Protein AF-A0A5C5YSU7-F1 (afdb_monomer_lite)

pLDDT: mean 83.58, std 13.03, range [40.59, 95.38]

Organism: NCBI:txid2528002

Structure (mmCIF, N/CA/C/O backbone):
data_AF-A0A5C5YSU7-F1
#
_entry.id   AF-A0A5C5YSU7-F1
#
loop_
_atom_site.group_PDB
_atom_site.id
_atom_site.type_symbol
_atom_site.label_atom_id
_atom_site.label_alt_id
_atom_site.label_comp_id
_atom_site.label_asym_id
_atom_site.label_entity_id
_atom_site.label_seq_id
_atom_site.pdbx_PDB_ins_code
_atom_site.Cartn_x
_atom_site.Cartn_y
_atom_site.Cartn_z
_atom_site.occupancy
_atom_site.B_iso_or_equiv
_atom_site.auth_seq_id
_atom_site.auth_comp_id
_atom_site.auth_asym_id
_atom_site.auth_atom_id
_atom_site.pdbx_PDB_model_num
ATOM 1 N N . MET A 1 1 ? -3.630 8.101 -15.252 1.00 73.50 1 MET A N 1
ATOM 2 C CA . MET A 1 1 ? -4.878 7.498 -14.742 1.00 73.50 1 MET A CA 1
ATOM 3 C C . MET A 1 1 ? -4.821 7.467 -13.221 1.00 73.50 1 MET A C 1
ATOM 5 O O . MET A 1 1 ? -3.765 7.778 -12.671 1.00 73.50 1 MET A O 1
ATOM 9 N N . ALA A 1 2 ? -5.918 7.177 -12.532 1.00 80.06 2 ALA A N 1
ATOM 10 C CA . ALA A 1 2 ? -5.906 6.956 -11.089 1.00 80.06 2 ALA A CA 1
ATOM 11 C C . ALA A 1 2 ? -6.810 5.774 -10.742 1.00 80.06 2 ALA A C 1
ATOM 13 O O . ALA A 1 2 ? -7.798 5.535 -11.432 1.00 80.06 2 ALA A O 1
ATOM 14 N N . PHE A 1 3 ? -6.459 5.054 -9.679 1.00 83.94 3 PHE A N 1
ATOM 15 C CA . PHE A 1 3 ? -7.262 3.941 -9.179 1.00 83.94 3 PHE A CA 1
ATOM 16 C C . PHE A 1 3 ? -7.734 4.225 -7.761 1.00 83.94 3 PHE A C 1
ATOM 18 O O . PHE A 1 3 ? -6.982 4.764 -6.940 1.00 83.94 3 PHE A O 1
ATOM 25 N N . MET A 1 4 ? -8.962 3.814 -7.478 1.00 86.69 4 MET A N 1
ATOM 26 C CA . MET A 1 4 ? -9.559 3.842 -6.153 1.00 86.69 4 MET A CA 1
ATOM 27 C C . MET A 1 4 ? -9.900 2.420 -5.727 1.00 86.69 4 MET A C 1
ATOM 29 O O . MET A 1 4 ? -10.387 1.628 -6.531 1.00 86.69 4 MET A O 1
ATOM 33 N N . LEU A 1 5 ? -9.609 2.092 -4.471 1.00 81.25 5 LEU A N 1
ATOM 34 C CA . LEU A 1 5 ? -10.009 0.832 -3.863 1.00 81.25 5 LEU A CA 1
ATOM 35 C C . LEU A 1 5 ? -11.034 1.097 -2.769 1.00 81.25 5 LEU A C 1
ATOM 37 O O . LEU A 1 5 ? -10.725 1.785 -1.790 1.00 81.25 5 LEU A O 1
ATOM 41 N N . GLU A 1 6 ? -12.210 0.500 -2.907 1.00 82.81 6 GLU A N 1
ATOM 42 C CA . GLU A 1 6 ? -13.312 0.620 -1.955 1.00 82.81 6 GLU A CA 1
ATOM 43 C C . GLU A 1 6 ? -13.636 -0.748 -1.347 1.00 82.81 6 GLU A C 1
ATOM 45 O O . GLU A 1 6 ? -13.580 -1.776 -2.020 1.00 82.81 6 GLU A O 1
ATOM 50 N N . HIS A 1 7 ? -13.935 -0.794 -0.050 1.00 77.81 7 HIS A N 1
ATOM 51 C CA . HIS A 1 7 ? -14.337 -2.044 0.589 1.00 77.81 7 HIS A CA 1
ATOM 52 C C . HIS A 1 7 ? -15.841 -2.262 0.373 1.00 77.81 7 HIS A C 1
ATOM 54 O O . HIS A 1 7 ? -16.645 -1.367 0.625 1.00 77.81 7 HIS A O 1
ATOM 60 N N . ALA A 1 8 ? -16.236 -3.466 -0.058 1.00 70.25 8 ALA A N 1
ATOM 61 C CA . ALA A 1 8 ? -17.616 -3.777 -0.466 1.00 70.25 8 ALA A CA 1
ATOM 62 C C . ALA A 1 8 ? -18.667 -3.587 0.651 1.00 70.25 8 ALA A C 1
ATOM 64 O O . ALA A 1 8 ? -19.865 -3.437 0.401 1.00 70.25 8 ALA A O 1
ATOM 65 N N . TYR A 1 9 ? -18.221 -3.597 1.903 1.00 61.78 9 TYR A N 1
ATOM 66 C CA . TYR A 1 9 ? -19.016 -3.275 3.081 1.00 61.78 9 TYR A CA 1
ATOM 67 C C . TYR A 1 9 ? -18.355 -2.046 3.706 1.00 61.78 9 TYR A C 1
ATOM 69 O O . TYR A 1 9 ? -17.142 -2.059 3.812 1.00 61.78 9 TYR A O 1
ATOM 77 N N . ASN A 1 10 ? -19.081 -0.998 4.111 1.00 63.59 10 ASN A N 1
ATOM 78 C CA . ASN A 1 10 ? -18.532 0.254 4.695 1.00 63.59 10 ASN A CA 1
ATOM 79 C C . ASN A 1 10 ? -17.792 0.076 6.055 1.00 63.59 10 ASN A C 1
ATOM 81 O O . ASN A 1 10 ? -17.950 0.878 6.971 1.00 63.59 10 ASN A O 1
ATOM 85 N N . ASP A 1 11 ? -17.032 -0.999 6.205 1.00 74.88 11 ASP A N 1
ATOM 86 C CA . ASP A 1 11 ? -16.248 -1.435 7.345 1.00 74.88 11 ASP A CA 1
ATOM 87 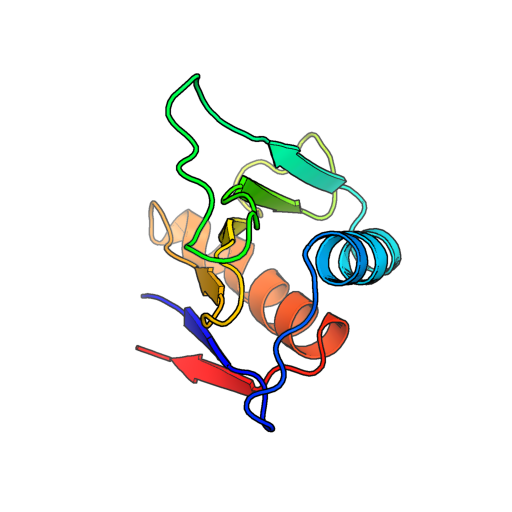C C . ASP A 1 11 ? -14.796 -1.528 6.854 1.00 74.88 11 ASP A C 1
ATOM 89 O O . ASP A 1 11 ? -14.343 -2.558 6.353 1.00 74.88 11 ASP A O 1
ATOM 93 N N . TYR A 1 12 ? -14.113 -0.383 6.851 1.00 80.38 12 TYR A N 1
ATOM 94 C CA . TYR A 1 12 ? -12.752 -0.269 6.339 1.00 80.38 12 TYR A CA 1
ATOM 95 C C . TYR A 1 12 ? -11.755 -0.895 7.317 1.00 80.38 12 TYR A C 1
ATOM 97 O O . TYR A 1 12 ? -11.912 -0.825 8.536 1.00 80.38 12 TYR A O 1
ATOM 105 N N . LEU A 1 13 ? -10.688 -1.485 6.779 1.00 83.31 13 LEU A N 1
ATOM 106 C CA . LEU A 1 13 ? -9.646 -2.099 7.597 1.00 83.31 13 LEU A CA 1
ATOM 107 C C . LEU A 1 13 ? -8.857 -1.042 8.383 1.00 83.31 13 LEU A C 1
ATOM 109 O O . LEU A 1 13 ? -8.556 0.043 7.882 1.00 83.31 13 LEU A O 1
ATOM 113 N N . SER A 1 14 ? -8.454 -1.395 9.605 1.00 84.94 14 SER A N 1
ATOM 114 C CA . SER A 1 14 ? -7.509 -0.590 10.390 1.00 84.94 14 SER A CA 1
ATOM 115 C C . SER A 1 14 ? -6.131 -0.521 9.720 1.00 84.94 14 SER A C 1
ATOM 117 O O . SER A 1 14 ? -5.759 -1.417 8.961 1.00 84.94 14 SER A O 1
ATOM 119 N N . LEU A 1 15 ? -5.331 0.502 10.047 1.00 84.69 15 LEU A N 1
ATOM 120 C CA . LEU A 1 15 ? -3.974 0.640 9.504 1.00 84.69 15 LEU A CA 1
ATOM 121 C C . LEU A 1 15 ? -3.113 -0.606 9.761 1.00 84.69 15 LEU A C 1
ATOM 123 O O . LEU A 1 15 ? -2.459 -1.095 8.843 1.00 84.69 15 LEU A O 1
ATOM 127 N N . ASP A 1 16 ? -3.136 -1.128 10.989 1.00 86.25 16 ASP A N 1
ATOM 128 C CA . ASP A 1 16 ? -2.349 -2.307 11.368 1.00 86.25 16 ASP A CA 1
ATOM 129 C C . ASP A 1 16 ? -2.743 -3.531 10.533 1.00 86.25 16 ASP A C 1
ATOM 131 O O . ASP A 1 16 ? -1.888 -4.312 10.112 1.00 86.25 16 ASP A O 1
ATOM 135 N N . GLU A 1 17 ? -4.036 -3.685 10.245 1.00 89.12 17 GLU A N 1
ATOM 136 C CA . GLU A 1 17 ? -4.531 -4.777 9.416 1.00 89.12 17 GLU A CA 1
ATOM 137 C C . GLU A 1 17 ? -4.170 -4.593 7.939 1.00 89.12 17 GLU A C 1
ATOM 139 O O . GLU A 1 17 ? -3.727 -5.550 7.303 1.00 89.12 17 GLU A O 1
ATOM 144 N N . VAL A 1 18 ? -4.281 -3.372 7.405 1.00 89.94 18 VAL A N 1
ATOM 145 C CA . VAL A 1 18 ? -3.834 -3.045 6.043 1.00 89.94 18 VAL A CA 1
ATOM 146 C C . VAL A 1 18 ? -2.351 -3.363 5.884 1.00 89.94 18 VAL A C 1
ATOM 148 O O . VAL A 1 18 ? -1.983 -4.106 4.977 1.00 89.94 18 VAL A O 1
ATOM 151 N N . VAL A 1 19 ? -1.500 -2.866 6.783 1.00 90.62 19 VAL A N 1
ATOM 152 C CA . VAL A 1 1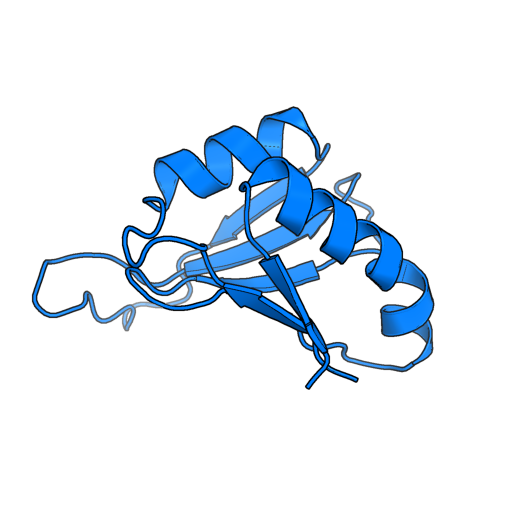9 ? -0.055 -3.128 6.740 1.00 90.62 19 VAL A CA 1
ATOM 153 C C . VAL A 1 19 ? 0.217 -4.627 6.847 1.00 90.62 19 VAL A C 1
ATOM 155 O O . VAL A 1 19 ? 0.911 -5.175 5.994 1.00 90.62 19 VAL A O 1
ATOM 158 N N . SER A 1 20 ? -0.401 -5.316 7.810 1.00 92.81 20 SER A N 1
ATOM 159 C CA . SER A 1 20 ? -0.187 -6.751 8.013 1.00 92.81 20 SER A CA 1
ATOM 160 C C . SER A 1 20 ? -0.580 -7.598 6.798 1.00 92.81 20 SER A C 1
ATOM 162 O O . SER A 1 20 ? 0.135 -8.539 6.449 1.00 92.81 20 SER A O 1
ATOM 164 N N . ARG A 1 21 ? -1.695 -7.284 6.126 1.00 94.31 21 ARG A N 1
ATOM 165 C CA . ARG A 1 21 ? -2.120 -7.996 4.909 1.00 94.31 21 ARG A CA 1
ATOM 166 C C . ARG A 1 21 ? -1.201 -7.696 3.726 1.00 94.31 21 ARG A C 1
ATOM 168 O O . ARG A 1 21 ? -0.885 -8.601 2.956 1.00 94.31 21 ARG A O 1
ATOM 175 N N . LEU A 1 22 ? -0.734 -6.456 3.589 1.00 93.44 22 LEU A N 1
ATOM 176 C CA . LEU A 1 22 ? 0.177 -6.074 2.509 1.00 93.44 22 LEU A CA 1
ATOM 177 C C . LEU A 1 22 ? 1.565 -6.702 2.674 1.00 93.44 22 LEU A C 1
ATOM 179 O O . LEU A 1 22 ? 2.114 -7.208 1.699 1.00 93.44 22 LEU A O 1
ATOM 183 N N . GLU A 1 23 ? 2.107 -6.763 3.888 1.00 94.06 23 GLU A N 1
ATOM 184 C CA . GLU A 1 23 ? 3.406 -7.396 4.168 1.00 94.06 23 GLU A CA 1
ATOM 185 C C . GLU A 1 23 ? 3.425 -8.9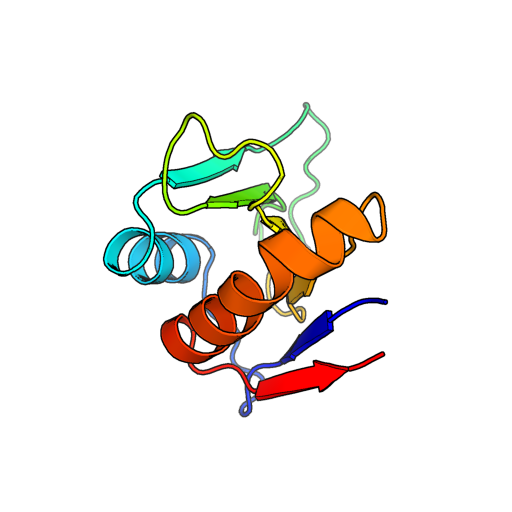04 3.859 1.00 94.06 23 GLU A C 1
ATOM 187 O O . GLU A 1 23 ? 4.485 -9.480 3.620 1.00 94.06 23 GLU A O 1
ATOM 192 N N . GLN A 1 24 ? 2.262 -9.564 3.810 1.00 93.69 24 GLN A N 1
ATOM 193 C CA . GLN A 1 24 ? 2.164 -10.968 3.387 1.00 93.69 24 GLN A CA 1
ATOM 194 C C . GLN A 1 24 ? 2.334 -11.155 1.873 1.00 93.69 24 GLN A C 1
ATOM 196 O O . GLN A 1 24 ? 2.617 -12.264 1.417 1.00 93.69 24 GLN A O 1
ATOM 201 N N . VAL A 1 25 ? 2.132 -10.094 1.087 1.00 94.50 25 VAL A N 1
ATOM 202 C CA . VAL A 1 25 ? 2.085 -10.135 -0.383 1.00 94.50 25 VAL A CA 1
ATOM 203 C C . VAL A 1 25 ? 3.247 -9.377 -1.020 1.00 94.50 25 VAL A C 1
ATOM 205 O O . VAL A 1 25 ? 3.666 -9.724 -2.127 1.00 94.50 25 VAL A O 1
ATOM 208 N N . PHE A 1 26 ? 3.760 -8.354 -0.345 1.00 93.38 26 PHE A N 1
ATOM 209 C CA . PHE A 1 26 ? 4.760 -7.428 -0.857 1.00 93.38 26 PHE A CA 1
ATOM 210 C C . PHE A 1 26 ? 6.046 -7.515 -0.037 1.00 93.38 26 PHE A C 1
ATOM 212 O O . PHE A 1 26 ? 6.015 -7.592 1.187 1.00 93.38 26 PHE A O 1
ATOM 219 N N . GLY A 1 27 ? 7.194 -7.481 -0.716 1.00 90.19 27 GLY A N 1
ATOM 220 C CA . GLY A 1 27 ? 8.500 -7.507 -0.051 1.00 90.19 27 GLY A CA 1
ATOM 221 C C . GLY A 1 27 ? 8.890 -6.179 0.604 1.00 90.19 27 GLY A C 1
ATOM 222 O O . GLY A 1 27 ? 9.878 -6.135 1.337 1.00 90.19 27 GLY A O 1
ATOM 223 N N . PHE A 1 28 ? 8.142 -5.102 0.348 1.00 91.69 28 PHE A N 1
ATOM 224 C CA . PHE A 1 28 ? 8.340 -3.802 0.972 1.00 91.69 28 PHE A CA 1
ATOM 225 C C . PHE A 1 28 ? 7.010 -3.070 1.186 1.00 91.69 28 PHE A C 1
ATOM 227 O O . PHE A 1 28 ? 6.300 -2.731 0.238 1.00 91.69 28 PHE A O 1
ATOM 234 N N . VAL A 1 29 ? 6.710 -2.779 2.450 1.00 92.44 29 VAL A N 1
ATOM 235 C CA . VAL A 1 29 ? 5.607 -1.914 2.869 1.00 92.44 29 VAL A CA 1
ATOM 236 C C . VAL A 1 29 ? 6.175 -0.925 3.876 1.00 92.44 29 VAL A C 1
ATOM 238 O O . VAL A 1 29 ? 6.790 -1.323 4.861 1.00 92.44 29 VAL A O 1
ATOM 241 N N . ASN A 1 30 ? 6.007 0.369 3.622 1.00 90.12 30 ASN A N 1
ATOM 242 C CA . ASN A 1 30 ? 6.413 1.417 4.552 1.00 90.12 30 ASN A CA 1
ATOM 243 C C . ASN A 1 30 ? 5.220 2.321 4.856 1.00 90.12 30 ASN A C 1
ATOM 245 O O . ASN A 1 30 ? 4.651 2.918 3.941 1.00 90.12 30 ASN A O 1
ATOM 249 N N . ALA A 1 31 ? 4.858 2.416 6.133 1.00 86.12 31 ALA A N 1
ATOM 250 C CA . ALA A 1 31 ? 3.815 3.299 6.634 1.00 86.12 31 ALA A CA 1
ATOM 251 C C . ALA A 1 31 ? 4.469 4.446 7.415 1.00 86.12 31 ALA A C 1
ATOM 253 O O . ALA A 1 31 ? 4.797 4.309 8.594 1.00 86.12 31 ALA A O 1
ATOM 254 N N . GLU A 1 32 ? 4.675 5.587 6.758 1.00 82.50 32 GLU A N 1
ATOM 255 C CA . GLU A 1 32 ? 5.299 6.753 7.385 1.00 82.50 32 GLU A CA 1
ATOM 256 C C . GLU A 1 32 ? 4.258 7.791 7.800 1.00 82.50 32 GLU A C 1
ATOM 258 O O . GLU A 1 32 ? 3.473 8.303 6.995 1.00 82.50 32 GLU A O 1
ATOM 263 N N . THR A 1 33 ? 4.303 8.187 9.069 1.00 68.50 33 THR A N 1
ATOM 264 C CA . THR A 1 33 ? 3.607 9.374 9.567 1.00 68.50 33 THR A CA 1
ATOM 265 C C . THR A 1 33 ? 4.475 10.606 9.290 1.00 68.50 33 THR A C 1
ATOM 267 O O . THR A 1 33 ? 5.432 10.911 10.001 1.00 68.50 33 THR A O 1
ATOM 270 N N . ARG A 1 34 ? 4.191 11.340 8.206 1.00 52.78 34 ARG A N 1
ATOM 271 C CA . ARG A 1 34 ? 4.943 12.568 7.891 1.00 52.78 34 ARG A CA 1
ATOM 272 C C . ARG A 1 34 ? 4.465 13.761 8.726 1.00 52.78 34 ARG A C 1
ATOM 274 O O . ARG A 1 34 ? 3.388 14.295 8.491 1.00 52.78 34 ARG A O 1
ATOM 281 N N . GLY A 1 35 ? 5.360 14.260 9.585 1.00 44.72 35 GLY A N 1
ATOM 282 C CA . GLY A 1 35 ? 5.323 15.611 10.161 1.00 44.72 35 GLY A CA 1
ATOM 283 C C . GLY A 1 35 ? 4.366 15.795 11.344 1.00 44.72 35 GLY A C 1
ATOM 284 O O . GLY A 1 35 ? 3.361 15.112 11.474 1.00 44.72 35 GLY A O 1
ATOM 285 N N . ALA A 1 36 ? 4.667 16.765 12.212 1.00 40.59 36 ALA A N 1
ATOM 286 C CA . ALA A 1 36 ? 3.944 17.097 13.452 1.00 40.59 36 ALA A CA 1
ATOM 287 C C . ALA A 1 36 ? 2.498 17.629 13.263 1.00 40.59 36 ALA A C 1
ATOM 289 O O . ALA A 1 36 ? 1.973 18.329 14.124 1.00 40.59 36 ALA A O 1
ATOM 290 N N . ALA A 1 37 ? 1.864 17.324 12.132 1.00 45.78 37 ALA A N 1
ATOM 291 C CA . ALA A 1 37 ? 0.511 17.721 11.765 1.00 45.78 37 ALA A CA 1
ATOM 292 C C . ALA A 1 37 ? -0.272 16.551 11.145 1.00 45.78 37 ALA A C 1
ATOM 294 O O . ALA A 1 37 ? -1.125 16.758 10.282 1.00 45.78 37 ALA A O 1
ATOM 295 N N . VAL A 1 38 ? -0.009 15.318 11.586 1.00 49.78 38 VAL A N 1
ATOM 296 C CA . VAL A 1 38 ? -0.983 14.240 11.417 1.00 49.78 38 VAL A CA 1
ATOM 297 C C . VAL A 1 38 ? -2.121 14.535 12.385 1.00 49.78 38 VAL A C 1
ATOM 299 O O . VAL A 1 38 ? -2.089 14.150 13.552 1.00 49.78 38 VAL A O 1
ATOM 302 N N . GLY A 1 39 ? -3.096 15.316 11.923 1.00 54.12 39 GLY A N 1
ATOM 303 C CA . GLY A 1 39 ? -4.382 15.375 12.593 1.00 54.12 39 GLY A CA 1
ATOM 304 C C . GLY A 1 39 ? -4.894 13.947 12.697 1.00 54.12 39 GLY A C 1
ATOM 305 O O . GLY A 1 39 ? -5.003 13.256 11.683 1.00 54.12 39 GLY A O 1
ATOM 306 N N . ALA A 1 40 ? -5.129 13.497 13.922 1.00 57.66 40 ALA A N 1
ATOM 307 C CA . ALA A 1 40 ? -6.010 12.371 14.114 1.00 57.66 40 ALA A CA 1
ATOM 308 C C . ALA A 1 40 ? -7.413 12.786 13.656 1.00 57.66 40 ALA A C 1
ATOM 310 O O . ALA A 1 40 ? -7.785 13.960 13.789 1.00 57.66 40 ALA A O 1
ATOM 311 N N . ASP A 1 41 ? -8.186 11.852 13.115 1.00 60.66 41 ASP A N 1
ATOM 312 C CA . ASP A 1 41 ? -9.621 12.078 12.965 1.00 60.66 41 ASP A CA 1
ATOM 313 C C . ASP A 1 41 ? -10.280 12.323 14.345 1.00 60.66 41 ASP A C 1
ATOM 315 O O . ASP A 1 41 ? -9.636 12.285 15.402 1.00 60.66 41 ASP A O 1
ATOM 319 N N . ALA A 1 42 ? -11.591 12.571 14.363 1.00 55.38 42 ALA A N 1
ATOM 320 C CA . ALA A 1 42 ? -12.331 12.765 15.614 1.00 55.38 42 ALA A CA 1
ATOM 321 C C . A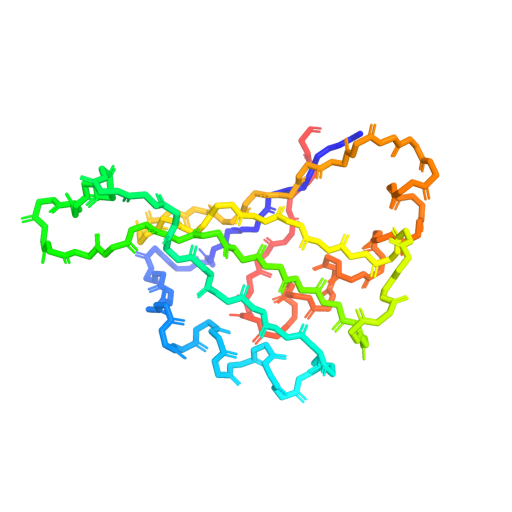LA A 1 42 ? -12.248 11.558 16.580 1.00 55.38 42 ALA A C 1
ATOM 323 O O . ALA A 1 42 ? -12.572 11.708 17.759 1.00 55.38 42 ALA A O 1
ATOM 324 N N . ASN A 1 43 ? -11.795 10.397 16.094 1.00 53.97 43 ASN A N 1
ATOM 325 C CA . ASN A 1 43 ? -11.683 9.134 16.815 1.00 53.97 43 ASN A CA 1
ATOM 326 C C . ASN A 1 43 ? -10.245 8.817 17.266 1.00 53.97 43 ASN A C 1
ATOM 328 O O . ASN A 1 43 ? -10.035 7.820 17.953 1.00 53.97 43 ASN A O 1
ATOM 332 N N . GLY A 1 44 ? -9.258 9.662 16.948 1.00 59.62 44 GLY A N 1
ATOM 333 C CA . GLY A 1 44 ? -7.862 9.430 17.329 1.00 59.62 44 GLY A CA 1
ATOM 334 C C . GLY A 1 44 ? -7.041 8.661 16.288 1.00 59.62 44 GLY A C 1
ATOM 335 O O . GLY A 1 44 ? -5.861 8.399 16.530 1.00 59.62 44 GLY A O 1
ATOM 336 N N . ASN A 1 45 ? -7.617 8.329 15.133 1.00 64.38 45 ASN A N 1
ATOM 337 C CA . ASN A 1 45 ? -6.947 7.528 14.121 1.00 64.38 45 ASN A CA 1
ATOM 338 C C . ASN A 1 45 ? -6.002 8.388 13.269 1.00 64.38 45 ASN A C 1
ATOM 340 O O . ASN A 1 45 ? -6.375 9.450 12.764 1.00 64.38 45 ASN A O 1
ATOM 344 N N . GLN A 1 46 ? -4.760 7.932 13.107 1.00 70.00 46 GLN A N 1
ATOM 345 C CA . GLN A 1 46 ? -3.701 8.691 12.443 1.00 70.00 46 GLN A CA 1
ATOM 346 C C . GLN A 1 46 ? -3.681 8.441 10.935 1.00 70.00 46 GLN A C 1
ATOM 348 O O . GLN A 1 46 ? -3.716 7.302 10.477 1.00 70.00 46 GLN A O 1
ATOM 353 N N . ARG A 1 47 ? -3.556 9.522 10.163 1.00 77.88 47 ARG A N 1
ATOM 354 C CA . ARG A 1 47 ? -3.279 9.454 8.724 1.00 77.88 47 ARG A CA 1
ATOM 355 C C . ARG A 1 47 ? -1.820 9.066 8.497 1.00 77.88 47 ARG A C 1
ATOM 357 O O . ARG A 1 47 ? -0.928 9.595 9.161 1.00 77.88 47 ARG A O 1
ATOM 364 N N . CYS A 1 48 ? -1.549 8.215 7.519 1.00 82.75 48 CYS A N 1
ATOM 365 C CA . CYS A 1 48 ? -0.174 7.882 7.146 1.00 82.75 48 CYS A CA 1
ATOM 366 C C . CYS A 1 48 ? 0.004 7.818 5.632 1.00 82.75 48 CYS A C 1
ATOM 368 O O . CYS A 1 48 ? -0.961 7.726 4.877 1.00 82.75 48 CYS A O 1
ATOM 370 N N . TYR A 1 49 ? 1.255 7.867 5.191 1.00 87.25 49 TYR A N 1
ATOM 371 C CA . TYR A 1 49 ? 1.618 7.612 3.805 1.00 87.25 49 TYR A CA 1
ATOM 372 C C . TYR A 1 49 ? 2.087 6.170 3.678 1.00 87.25 49 TYR A C 1
ATOM 374 O O . TYR A 1 49 ? 3.028 5.762 4.357 1.00 87.25 49 TYR A O 1
ATOM 382 N N . LEU A 1 50 ? 1.422 5.414 2.813 1.00 90.25 50 LEU A N 1
ATOM 383 C CA . LEU A 1 50 ? 1.787 4.052 2.461 1.00 90.25 50 LEU A CA 1
ATOM 384 C C . LEU A 1 50 ? 2.646 4.071 1.203 1.00 90.25 50 LEU A C 1
ATOM 386 O O . LEU A 1 50 ? 2.251 4.640 0.187 1.00 90.25 50 LEU A O 1
ATOM 390 N N . THR A 1 51 ? 3.800 3.417 1.281 1.00 93.31 51 THR A N 1
ATOM 391 C CA . THR A 1 51 ? 4.602 3.018 0.123 1.00 93.31 51 THR A CA 1
ATOM 392 C C . THR A 1 51 ? 4.573 1.503 0.024 1.00 93.31 51 THR A C 1
ATOM 394 O O . THR A 1 51 ? 4.908 0.830 0.996 1.00 93.31 51 THR A O 1
ATOM 397 N N . ILE A 1 52 ? 4.167 0.968 -1.125 1.00 94.19 52 ILE A N 1
ATOM 398 C CA . ILE A 1 52 ? 3.998 -0.476 -1.335 1.00 94.19 52 ILE A CA 1
ATOM 399 C C . ILE A 1 52 ? 4.780 -0.881 -2.579 1.00 94.19 52 ILE A C 1
ATOM 401 O O . ILE A 1 52 ? 4.602 -0.283 -3.640 1.00 94.19 52 ILE A O 1
ATOM 405 N N . ALA A 1 53 ? 5.638 -1.891 -2.460 1.00 95.38 53 ALA A N 1
ATOM 406 C CA . ALA A 1 53 ? 6.395 -2.433 -3.579 1.00 95.38 53 ALA A CA 1
ATOM 407 C C . ALA A 1 53 ? 6.883 -3.866 -3.317 1.00 95.38 53 ALA A C 1
ATOM 409 O O . ALA A 1 53 ? 6.881 -4.358 -2.192 1.00 95.38 53 ALA A O 1
ATOM 410 N N . ASP A 1 54 ? 7.369 -4.545 -4.356 1.00 93.62 54 ASP A N 1
ATOM 411 C CA . ASP A 1 54 ? 7.933 -5.894 -4.211 1.00 93.62 54 ASP A CA 1
ATOM 412 C C . ASP A 1 54 ? 9.323 -5.920 -3.562 1.00 93.62 54 ASP A C 1
ATOM 414 O O . ASP A 1 54 ? 9.741 -6.953 -3.042 1.00 93.62 54 ASP A O 1
ATOM 418 N N . SER A 1 55 ? 10.056 -4.806 -3.585 1.00 92.56 55 SER A N 1
ATOM 419 C CA . SER A 1 55 ? 11.376 -4.694 -2.965 1.00 92.56 55 SER A CA 1
ATOM 420 C C . SER A 1 55 ? 11.678 -3.256 -2.544 1.00 92.56 55 SER A C 1
ATOM 422 O O . SER A 1 55 ? 11.010 -2.318 -2.970 1.00 92.56 55 SER A O 1
ATOM 424 N N . GLN A 1 56 ? 12.708 -3.067 -1.720 1.00 89.38 56 GLN A N 1
ATOM 425 C CA . GLN A 1 56 ? 13.143 -1.736 -1.282 1.00 89.38 56 GLN A CA 1
ATOM 426 C C . GLN A 1 56 ? 13.776 -0.899 -2.415 1.00 89.38 56 GLN A C 1
ATOM 428 O O . GLN A 1 56 ? 13.815 0.322 -2.319 1.00 89.38 56 GLN A O 1
ATOM 433 N N . ASP A 1 57 ? 14.245 -1.533 -3.496 1.00 90.62 57 ASP A N 1
ATOM 434 C CA . ASP A 1 57 ? 14.853 -0.876 -4.669 1.00 90.62 57 ASP A CA 1
ATOM 435 C C . ASP A 1 57 ? 13.828 -0.668 -5.801 1.00 90.62 57 ASP A C 1
ATOM 437 O O . ASP A 1 57 ? 14.155 -0.700 -6.982 1.00 90.62 57 ASP A O 1
ATOM 441 N N . HIS A 1 58 ? 12.553 -0.515 -5.438 1.00 84.31 58 HIS A N 1
ATOM 442 C CA . HIS A 1 58 ? 11.361 -0.601 -6.292 1.00 84.31 58 HIS A CA 1
ATOM 443 C C . HIS A 1 58 ? 11.367 0.188 -7.614 1.00 84.31 58 HIS A C 1
ATOM 445 O O . HIS A 1 58 ? 10.514 -0.054 -8.468 1.00 84.31 58 HIS A O 1
ATOM 451 N N . GLY A 1 59 ? 12.298 1.122 -7.820 1.00 89.56 59 GLY A N 1
ATOM 452 C CA . GLY A 1 59 ? 12.419 1.879 -9.062 1.00 89.56 59 GLY A CA 1
ATOM 453 C C . GLY A 1 59 ? 11.108 2.585 -9.405 1.00 89.56 59 GLY A C 1
ATOM 454 O O . GLY A 1 59 ? 10.619 3.392 -8.616 1.00 89.56 59 GLY A O 1
ATOM 455 N N . LEU A 1 60 ? 10.537 2.258 -10.569 1.00 89.00 60 LEU A N 1
ATOM 456 C CA . LEU A 1 60 ? 9.242 2.768 -11.042 1.00 89.00 60 LEU A CA 1
ATOM 457 C C . LEU A 1 60 ? 8.041 1.881 -10.663 1.00 89.00 60 LEU A C 1
ATOM 459 O O . LEU A 1 60 ? 6.912 2.279 -10.911 1.00 89.00 60 LEU A O 1
ATOM 463 N N . ALA A 1 61 ? 8.251 0.699 -10.082 1.00 93.31 61 ALA A N 1
ATOM 464 C CA . ALA A 1 61 ? 7.186 -0.233 -9.717 1.00 93.31 61 ALA A CA 1
ATOM 465 C C . ALA A 1 61 ? 6.871 -0.119 -8.219 1.00 93.31 61 ALA A C 1
ATOM 467 O O . ALA A 1 61 ? 7.237 -0.982 -7.419 1.00 93.31 61 ALA A O 1
ATOM 468 N N . TYR A 1 62 ? 6.215 0.974 -7.835 1.00 94.25 62 TYR A N 1
ATOM 469 C CA . TYR A 1 62 ? 5.739 1.190 -6.472 1.00 94.25 62 TYR A CA 1
ATOM 470 C C . TYR A 1 62 ? 4.386 1.892 -6.470 1.00 94.25 62 TYR A C 1
ATOM 472 O O . TYR A 1 62 ? 3.984 2.525 -7.442 1.00 94.25 62 TYR A O 1
ATOM 480 N N . LEU A 1 63 ? 3.680 1.784 -5.353 1.00 93.94 63 LEU A N 1
ATOM 481 C CA . LEU A 1 63 ? 2.450 2.513 -5.101 1.00 93.94 63 LEU A CA 1
ATOM 482 C C . LEU A 1 63 ? 2.651 3.482 -3.947 1.00 93.94 63 LEU A C 1
ATOM 484 O O . LEU A 1 63 ? 3.296 3.147 -2.952 1.00 93.94 63 LEU A O 1
ATOM 488 N N . LEU A 1 64 ? 2.051 4.663 -4.077 1.00 92.06 64 LEU A N 1
ATOM 489 C CA . LEU A 1 64 ? 1.888 5.617 -2.991 1.00 92.06 64 LEU A CA 1
ATOM 490 C C . LEU A 1 64 ? 0.406 5.863 -2.764 1.00 92.06 64 LEU A C 1
ATOM 492 O O . LEU A 1 64 ? -0.314 6.191 -3.705 1.00 92.06 64 LEU A O 1
ATOM 496 N N . SER A 1 65 ? -0.018 5.762 -1.510 1.00 90.56 65 SER A N 1
ATOM 497 C CA . SER A 1 65 ? -1.342 6.203 -1.084 1.00 90.56 65 SER A CA 1
ATOM 498 C C . SER A 1 65 ? -1.234 6.955 0.223 1.00 90.56 65 SER A C 1
ATOM 500 O O . SER A 1 65 ? -0.403 6.649 1.080 1.00 90.56 65 SER A O 1
ATOM 502 N N . GLN A 1 66 ? -2.121 7.921 0.404 1.00 87.62 66 GLN A N 1
ATOM 503 C CA . GLN A 1 66 ? -2.463 8.365 1.740 1.00 87.62 66 GLN A CA 1
ATOM 504 C C . GLN A 1 66 ? -3.480 7.367 2.299 1.00 87.62 66 GLN A C 1
ATOM 506 O O . GLN A 1 66 ? -4.468 7.059 1.638 1.00 87.62 66 GLN A O 1
ATOM 511 N N . PHE A 1 67 ? -3.216 6.821 3.478 1.00 86.81 67 PHE A N 1
ATOM 512 C CA . PHE A 1 67 ? -4.202 6.053 4.219 1.00 86.81 67 PHE A CA 1
ATOM 513 C C . PHE A 1 67 ? -4.954 7.008 5.135 1.00 86.81 67 PHE A C 1
ATOM 515 O O . PHE A 1 67 ? -4.355 7.693 5.976 1.00 86.81 67 PHE A O 1
ATOM 522 N N . GLU A 1 68 ? -6.266 7.044 4.952 1.00 84.88 68 GLU A N 1
ATOM 523 C CA . GLU A 1 68 ? -7.190 7.645 5.892 1.00 84.88 68 GLU A CA 1
ATOM 524 C C . GLU A 1 68 ? -8.140 6.546 6.394 1.00 84.88 68 GLU A C 1
ATOM 526 O O . GLU A 1 68 ? -8.692 5.804 5.582 1.00 84.88 68 GLU A O 1
ATOM 531 N N . PRO A 1 69 ? -8.308 6.412 7.717 1.00 77.19 69 PRO A N 1
ATOM 532 C CA . PRO A 1 69 ? -9.325 5.549 8.306 1.00 77.19 69 PRO A CA 1
ATOM 533 C C . PRO A 1 69 ? -10.702 5.853 7.714 1.00 77.19 69 PRO A C 1
ATOM 535 O O . PRO A 1 69 ? -11.026 7.018 7.474 1.00 77.19 69 PRO A O 1
ATOM 538 N N . ASP A 1 70 ? -11.503 4.812 7.496 1.00 79.06 70 ASP A N 1
ATOM 539 C CA . ASP A 1 70 ? -12.870 4.920 6.971 1.00 79.06 70 ASP A CA 1
ATOM 540 C C . ASP A 1 70 ? -12.982 5.618 5.600 1.00 79.06 70 ASP A C 1
ATOM 542 O O . ASP A 1 70 ? -14.025 6.186 5.261 1.00 79.06 70 ASP A O 1
ATOM 546 N N . GLN A 1 71 ? -11.904 5.621 4.812 1.00 83.81 71 GLN A N 1
ATOM 547 C CA . GLN A 1 71 ? -11.876 6.161 3.456 1.00 83.81 71 GLN A CA 1
ATOM 548 C C . GLN A 1 71 ? -11.327 5.128 2.462 1.00 83.81 71 GLN A C 1
ATOM 550 O O . GLN A 1 71 ? -10.481 4.302 2.825 1.00 83.81 71 GLN A O 1
ATOM 555 N N . PRO A 1 72 ? -11.748 5.206 1.187 1.00 86.69 72 PRO A N 1
ATOM 556 C CA . PRO A 1 72 ? -11.122 4.459 0.105 1.00 86.69 72 PRO A CA 1
ATOM 557 C C . PRO A 1 72 ? -9.618 4.732 0.003 1.00 86.69 72 PRO A C 1
ATOM 559 O O . PRO A 1 72 ? -9.144 5.840 0.271 1.00 86.69 72 PRO A O 1
ATOM 562 N N . LEU A 1 73 ? -8.862 3.731 -0.449 1.00 88.75 73 LEU A N 1
ATOM 563 C CA . LEU A 1 73 ? -7.459 3.922 -0.816 1.00 88.75 73 LEU A CA 1
ATOM 564 C C . LEU A 1 73 ? -7.374 4.501 -2.226 1.00 88.75 73 LEU A C 1
ATOM 566 O O . LEU A 1 73 ? -8.065 4.041 -3.132 1.00 88.75 73 LEU A O 1
ATOM 570 N N . PHE A 1 74 ? -6.493 5.478 -2.422 1.00 91.00 74 PHE A N 1
ATOM 571 C CA . PHE A 1 74 ? -6.323 6.148 -3.706 1.00 91.00 74 PHE A CA 1
ATOM 572 C C . PHE A 1 74 ? -4.872 6.072 -4.173 1.00 91.00 74 PHE A C 1
ATOM 574 O O . PHE A 1 74 ? -3.956 6.523 -3.481 1.00 91.00 74 PHE A O 1
ATOM 581 N N . PHE A 1 75 ? -4.675 5.573 -5.391 1.00 91.06 75 PHE A N 1
ATOM 582 C CA . PHE A 1 75 ? -3.368 5.470 -6.027 1.00 91.06 75 PHE A CA 1
ATOM 583 C C . PHE A 1 75 ? -3.290 6.392 -7.240 1.00 91.06 75 PHE A C 1
ATOM 585 O O . PHE A 1 75 ? -3.970 6.199 -8.250 1.00 91.06 75 PHE A O 1
ATOM 592 N N . GLY A 1 76 ? -2.419 7.395 -7.133 1.00 87.06 76 GLY A N 1
ATOM 593 C CA . GLY A 1 76 ? -2.035 8.263 -8.241 1.00 87.06 76 GLY A CA 1
ATOM 594 C C . GLY A 1 76 ? -0.647 7.910 -8.770 1.00 87.06 76 GLY A C 1
ATOM 595 O O . GLY A 1 76 ? 0.237 7.515 -8.007 1.00 87.06 76 GLY A O 1
ATOM 596 N N . PHE A 1 77 ? -0.428 8.108 -10.070 1.00 89.62 77 PHE A N 1
ATOM 597 C CA . PHE A 1 77 ? 0.869 7.874 -10.707 1.00 89.62 77 PHE A CA 1
ATOM 598 C C . PHE A 1 77 ? 1.541 9.182 -11.110 1.00 89.62 77 PHE A C 1
ATOM 600 O O . PHE A 1 77 ? 0.900 10.120 -11.582 1.00 89.62 77 PHE A O 1
ATOM 607 N N . VAL A 1 78 ? 2.862 9.237 -10.937 1.00 87.56 78 VAL A N 1
ATOM 608 C CA . VAL A 1 78 ? 3.662 10.437 -11.228 1.00 87.56 78 VAL A CA 1
ATOM 609 C C . VAL A 1 78 ? 3.984 10.608 -12.719 1.00 87.56 78 VAL A C 1
ATOM 611 O O . VAL A 1 78 ? 4.327 11.707 -13.151 1.00 87.56 78 VAL A O 1
ATOM 614 N N . SER A 1 79 ? 3.885 9.536 -13.508 1.00 90.50 79 SER A N 1
ATOM 615 C CA . SER A 1 79 ? 4.098 9.514 -14.959 1.00 90.50 79 SER A CA 1
ATOM 616 C C . SER A 1 79 ? 3.416 8.289 -15.583 1.00 90.50 79 SER A C 1
ATOM 618 O O . SER A 1 79 ? 3.035 7.366 -14.863 1.00 90.50 79 SER A O 1
ATOM 620 N N . GLY A 1 80 ? 3.299 8.254 -16.916 1.00 91.31 80 GLY A N 1
ATOM 621 C CA . GLY A 1 80 ? 2.782 7.077 -17.630 1.00 91.31 80 GLY A CA 1
ATOM 622 C C . GLY A 1 80 ? 3.681 5.842 -17.491 1.00 91.31 80 GLY A C 1
ATOM 623 O O . GLY A 1 80 ? 3.185 4.749 -17.273 1.00 91.31 80 GLY A O 1
ATOM 624 N N . GLU A 1 81 ? 5.008 6.012 -17.499 1.00 91.81 81 GLU A N 1
ATOM 625 C CA . GLU A 1 81 ? 5.944 4.891 -17.283 1.00 91.81 81 GLU A CA 1
ATOM 626 C C . GLU A 1 81 ? 5.813 4.285 -15.877 1.00 91.81 81 GLU A C 1
ATOM 628 O O . GLU A 1 81 ? 5.961 3.079 -15.695 1.00 91.81 81 GLU A O 1
ATOM 633 N N . HIS A 1 82 ? 5.536 5.125 -14.876 1.00 91.88 82 HIS A N 1
ATOM 634 C CA . HIS A 1 82 ? 5.251 4.678 -13.515 1.00 91.88 82 HIS A CA 1
ATOM 635 C C . HIS A 1 82 ? 3.907 3.944 -13.442 1.00 91.88 82 HIS A C 1
ATOM 637 O O . HIS A 1 82 ? 3.809 2.918 -12.784 1.00 91.88 82 HIS A O 1
ATOM 643 N N . GLU A 1 83 ? 2.888 4.444 -14.140 1.00 92.00 83 GLU A N 1
ATOM 644 C CA . GLU A 1 83 ? 1.582 3.791 -14.249 1.00 92.00 83 GLU A CA 1
ATOM 645 C C . GLU A 1 83 ? 1.694 2.389 -14.858 1.00 92.00 83 GLU A C 1
ATOM 647 O O . GLU A 1 83 ? 1.271 1.424 -14.226 1.00 92.00 83 GLU A O 1
ATOM 652 N N . ASP A 1 84 ? 2.351 2.250 -16.010 1.00 93.00 84 ASP A N 1
ATOM 653 C CA . ASP A 1 84 ? 2.537 0.958 -16.680 1.00 93.00 84 ASP A CA 1
ATOM 654 C C . ASP A 1 84 ? 3.282 -0.054 -15.790 1.00 93.00 84 ASP A C 1
ATOM 656 O O . ASP A 1 84 ? 2.959 -1.244 -15.769 1.00 93.00 84 ASP A O 1
ATOM 660 N N . ALA A 1 85 ? 4.283 0.413 -15.036 1.00 93.00 85 ALA A N 1
ATOM 661 C CA . ALA A 1 85 ? 5.074 -0.429 -14.143 1.00 93.00 85 ALA A CA 1
ATOM 662 C C . ALA A 1 85 ? 4.331 -0.812 -12.849 1.00 93.00 85 ALA A C 1
ATOM 664 O O . ALA A 1 85 ? 4.528 -1.914 -12.333 1.00 93.00 85 ALA A O 1
ATOM 665 N N . ALA A 1 86 ? 3.504 0.086 -12.310 1.00 92.62 86 ALA A N 1
ATOM 666 C CA . ALA A 1 86 ? 2.855 -0.074 -11.012 1.00 92.62 86 ALA A CA 1
ATOM 667 C C . ALA A 1 86 ? 1.414 -0.607 -11.094 1.00 92.62 86 ALA A C 1
ATOM 669 O O . ALA A 1 86 ? 0.912 -1.116 -10.091 1.00 92.62 86 ALA A O 1
ATOM 670 N N . ALA A 1 87 ? 0.758 -0.560 -12.258 1.00 90.12 87 ALA A N 1
ATOM 671 C CA . ALA A 1 87 ? -0.609 -1.057 -12.444 1.00 90.12 87 ALA A CA 1
ATOM 672 C C . ALA A 1 87 ? -0.828 -2.497 -11.923 1.00 90.12 87 ALA A C 1
ATOM 674 O O . ALA A 1 87 ? -1.787 -2.706 -11.177 1.00 90.12 87 ALA A O 1
ATOM 675 N N . PRO A 1 88 ? 0.076 -3.476 -12.160 1.00 93.50 88 PRO A N 1
ATOM 676 C CA . PRO A 1 88 ? -0.095 -4.831 -11.620 1.00 93.50 88 PRO A CA 1
ATOM 677 C C . PRO A 1 88 ? -0.072 -4.901 -10.086 1.00 93.50 88 PRO A C 1
ATOM 679 O O . PRO A 1 88 ? -0.560 -5.865 -9.492 1.00 93.50 88 PRO A O 1
ATOM 682 N N . LEU A 1 89 ? 0.525 -3.909 -9.419 1.00 94.44 89 LEU A N 1
ATOM 683 C CA . LEU A 1 89 ? 0.557 -3.845 -7.961 1.00 94.44 89 LEU A CA 1
ATOM 684 C C . LEU A 1 89 ? -0.812 -3.443 -7.406 1.00 94.44 89 LEU A C 1
ATOM 686 O O . LEU A 1 89 ? -1.188 -3.946 -6.351 1.00 94.44 89 LEU A O 1
ATOM 690 N N . VAL A 1 90 ? -1.573 -2.599 -8.113 1.00 93.31 90 VAL A N 1
ATOM 691 C CA . VAL A 1 90 ? -2.896 -2.131 -7.662 1.00 93.31 90 VAL A CA 1
ATOM 692 C C . VAL A 1 90 ? -3.861 -3.307 -7.525 1.00 93.31 90 VAL A C 1
ATOM 694 O O . VAL A 1 90 ? -4.489 -3.472 -6.482 1.00 93.31 90 VAL A O 1
ATOM 697 N N . GLU A 1 91 ? -3.907 -4.187 -8.527 1.00 91.69 91 GLU A N 1
ATOM 698 C CA . GLU A 1 91 ? -4.733 -5.401 -8.490 1.00 91.69 91 GLU A CA 1
ATOM 699 C C . GLU A 1 91 ? -4.352 -6.323 -7.323 1.00 91.69 91 GLU A C 1
ATOM 701 O O . GLU A 1 91 ? -5.205 -6.927 -6.666 1.00 91.69 91 GLU A O 1
ATOM 706 N N . ARG A 1 92 ? -3.051 -6.426 -7.032 1.00 94.88 92 ARG A N 1
ATOM 707 C CA . ARG A 1 92 ? -2.544 -7.231 -5.915 1.00 94.88 92 ARG A CA 1
ATOM 708 C C . ARG A 1 92 ? -2.905 -6.627 -4.565 1.00 94.88 92 ARG A C 1
ATOM 710 O O . ARG A 1 92 ? -3.233 -7.388 -3.660 1.00 94.88 92 ARG A O 1
ATOM 717 N N . VAL A 1 93 ? -2.874 -5.300 -4.433 1.00 94.06 93 VAL A N 1
ATOM 718 C CA . VAL A 1 93 ? -3.351 -4.597 -3.234 1.00 94.06 93 VAL A CA 1
ATOM 719 C C . VAL A 1 93 ? -4.844 -4.849 -3.045 1.00 94.06 93 VAL A C 1
ATOM 721 O O . VAL A 1 93 ? -5.233 -5.296 -1.970 1.00 94.06 93 VAL A O 1
ATOM 724 N N . ALA A 1 94 ? -5.662 -4.648 -4.084 1.00 92.56 94 ALA A N 1
ATOM 725 C CA . ALA A 1 94 ? -7.105 -4.889 -4.036 1.00 92.56 94 ALA A CA 1
ATOM 726 C C . ALA A 1 94 ? -7.415 -6.305 -3.535 1.00 92.56 94 ALA A C 1
ATOM 728 O O . ALA A 1 94 ? -8.135 -6.491 -2.558 1.00 92.56 94 ALA A O 1
ATOM 729 N N . LYS A 1 95 ? -6.750 -7.308 -4.116 1.00 92.94 95 LYS A N 1
ATOM 730 C CA . LYS A 1 95 ? -6.892 -8.707 -3.705 1.00 92.94 95 LYS A CA 1
ATOM 731 C C . LYS A 1 95 ? -6.394 -8.987 -2.284 1.00 92.94 95 LYS A C 1
ATOM 733 O O . LYS A 1 95 ? -6.982 -9.815 -1.597 1.00 92.94 95 LYS A O 1
ATOM 738 N N . ALA A 1 96 ? -5.298 -8.362 -1.852 1.00 93.06 96 ALA A N 1
ATOM 739 C CA . ALA A 1 96 ? -4.756 -8.547 -0.504 1.00 93.06 96 ALA A CA 1
ATOM 740 C C . ALA A 1 96 ? -5.686 -7.966 0.570 1.00 93.06 96 ALA A C 1
ATOM 742 O O . ALA A 1 96 ? -5.795 -8.519 1.664 1.00 93.06 96 ALA A O 1
ATOM 743 N N . LEU A 1 97 ? -6.355 -6.857 0.253 1.00 91.12 97 LEU A N 1
ATOM 744 C CA . LEU A 1 97 ? -7.249 -6.157 1.169 1.00 91.12 97 LEU A CA 1
ATOM 745 C C . LEU A 1 97 ? -8.705 -6.620 1.066 1.00 91.12 97 LEU A C 1
ATOM 747 O O . LEU A 1 97 ? -9.471 -6.329 1.976 1.00 91.12 97 LEU A O 1
ATOM 751 N N . ASP A 1 98 ? -9.053 -7.391 0.033 1.00 91.56 98 ASP A N 1
ATOM 752 C CA . ASP A 1 98 ? -10.436 -7.749 -0.319 1.00 91.56 98 ASP A CA 1
ATOM 753 C C . ASP A 1 98 ? -11.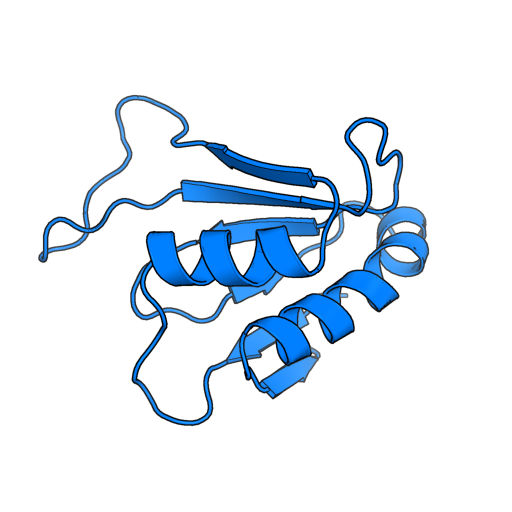279 -6.508 -0.678 1.00 91.56 98 ASP A C 1
ATOM 755 O O . ASP A 1 98 ? -12.434 -6.368 -0.289 1.00 91.56 98 ASP A O 1
ATOM 759 N N . TYR A 1 99 ? -10.651 -5.555 -1.377 1.00 89.81 99 TYR A N 1
ATOM 760 C CA . TYR A 1 99 ? -11.281 -4.319 -1.847 1.00 89.81 99 TYR A CA 1
ATOM 761 C C . TYR A 1 99 ? -11.646 -4.465 -3.327 1.00 89.81 99 TYR A C 1
ATOM 763 O O . TYR A 1 99 ? -10.963 -5.157 -4.088 1.00 89.81 99 TYR A O 1
ATOM 771 N N . GLU A 1 100 ? -12.700 -3.777 -3.748 1.00 89.62 100 GLU A N 1
ATOM 772 C CA . GLU A 1 100 ? -13.081 -3.646 -5.149 1.00 89.62 100 GLU A CA 1
ATOM 773 C C . GLU A 1 100 ? -12.239 -2.552 -5.818 1.00 89.62 100 GLU A C 1
ATOM 775 O O . GLU A 1 100 ? -11.930 -1.524 -5.214 1.00 89.62 100 GLU A O 1
ATOM 780 N N . LEU A 1 101 ? -11.820 -2.808 -7.060 1.00 89.12 101 LEU A N 1
ATOM 781 C CA . LEU A 1 101 ? -11.022 -1.882 -7.860 1.00 89.12 101 LEU A CA 1
ATOM 782 C C . LEU A 1 101 ? -11.938 -1.039 -8.748 1.00 89.12 101 LEU A C 1
ATOM 784 O O . LEU A 1 101 ? -12.642 -1.589 -9.595 1.00 89.12 101 LEU A O 1
ATOM 788 N N . GLU A 1 102 ? -11.848 0.281 -8.613 1.00 88.00 102 GLU A N 1
ATOM 789 C CA . GLU A 1 102 ? -12.517 1.246 -9.481 1.00 88.00 102 GLU A CA 1
ATOM 790 C C . GLU A 1 102 ? -11.501 2.119 -10.237 1.00 88.00 102 GLU A C 1
ATOM 792 O O . GLU A 1 102 ? -10.553 2.667 -9.663 1.00 88.00 102 GLU A O 1
ATOM 797 N N . GLU A 1 103 ? -11.707 2.252 -11.550 1.00 82.50 103 GLU A N 1
ATOM 798 C CA . GLU A 1 103 ? -10.973 3.186 -12.413 1.00 82.50 103 GLU A CA 1
ATOM 799 C C . GLU A 1 103 ? -11.667 4.556 -12.422 1.00 82.50 103 GLU A C 1
ATOM 801 O O . GLU A 1 103 ? -12.883 4.631 -12.615 1.00 82.50 103 GLU A O 1
ATOM 806 N N . LEU A 1 104 ? -10.890 5.633 -12.231 1.00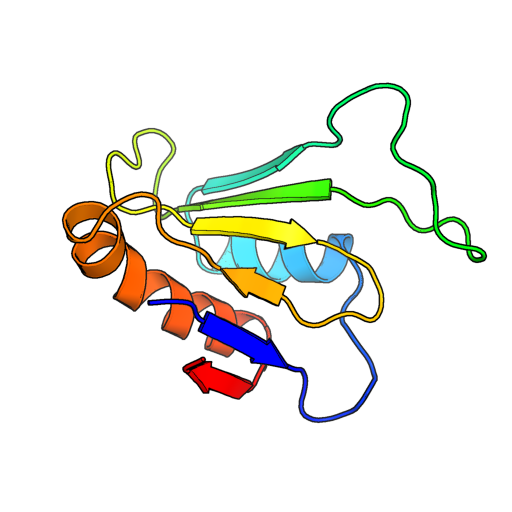 75.94 104 LEU A N 1
ATOM 807 C CA . LEU A 1 104 ? -11.374 7.022 -12.145 1.00 75.94 104 LEU A CA 1
ATOM 808 C C . LEU A 1 104 ? -11.027 7.876 -13.374 1.00 75.94 104 LEU A C 1
ATOM 810 O O . LEU A 1 104 ? -9.881 7.782 -13.879 1.00 75.94 104 LEU A O 1
#

Sequence (104 aa):
MAFMLEHAYNDYLSLDEVVSRLEQVFGFVNAETRGAAVGADANGNQRCYLTIADSQDHGLAYLLSQFEPDQPLFFGFVSGEHEDAAAPLVERVAKALDYELEEL

Secondary structure (DSSP, 8-state):
-EEEEEESSS-PPPHHHHHHHHHTT-SEEEEE--STT--B-TTSPBPEEEEEESSTT-TT-EEEEEE-TTS-EEEE-SSHHHHHHHHHHHHHHHHHHTEEEEE-

Radius of gyration: 13.24 Å; chains: 1; bounding box: 34×29×35 Å

Foldseek 3Di:
DKKKWAAPDLQADAPVLLQVLLVVQAVDKDWAQPDPPQDQDVVRHGKTWIKTHNHPVRPLAIWIWIDDPSDITMTDHPDPSSCVNHVVVQVVSCVSRVTDMDDD